Protein AF-A0A2G6R6J9-F1 (afdb_monomer)

Solvent-accessible surface area (backbone atoms only — not comparable to full-atom values): 8927 Å² total; per-residue (Å²): 136,89,83,92,83,89,85,86,80,82,82,80,77,74,66,59,57,62,53,51,50,54,53,57,58,66,70,65,76,74,83,74,85,67,92,75,88,86,81,85,84,56,64,96,80,53,86,48,92,88,64,82,86,85,87,87,85,85,75,90,71,78,89,57,90,77,80,48,66,48,79,47,77,47,50,72,84,56,93,63,48,56,48,80,47,77,48,75,48,70,46,96,89,70,51,71,47,78,50,76,47,82,44,77,44,28,49,99,88,67,51,73,46,60,60,69,62,91,61,36,26,41,32,81,42,79,73,97

Secondary structure (DSSP, 8-state):
-------PPP--TTSHHHHHHHHHHHTT------S----PPPGGG---TT---------S--SSPPP-EEEEEEETT---SEEEEEEEEE-TTS-EEEEEEEEE-B-TT-PBPSEEETTEEEEEEE--

Radius of gyration: 26.95 Å; Cα contacts (8 Å, |Δi|>4): 111; chains: 1; bounding box: 66×29×90 Å

Nearest PDB structures (foldseek):
  4f98-assembly1_A-2  TM=4.362E-01  e=1.748E+00  Pseudomonas aeruginosa PAO1
  9c3c-assembly1_d  TM=2.573E-01  e=6.641E+00  Oryctolagus cuniculus
  6c9j-assembly1_B  TM=2.565E-01  e=7.056E+00  Homo sapiens
  8yt8-assembly1_D  TM=1.928E-01  e=4.903E+00  Mus musculus

Mean predicted aligned error: 11.63 Å

Structure (mmCIF, N/CA/C/O backbone):
data_AF-A0A2G6R6J9-F1
#
_entry.id   AF-A0A2G6R6J9-F1
#
loop_
_atom_site.group_PDB
_atom_site.id
_atom_site.type_symbol
_atom_site.label_atom_id
_atom_si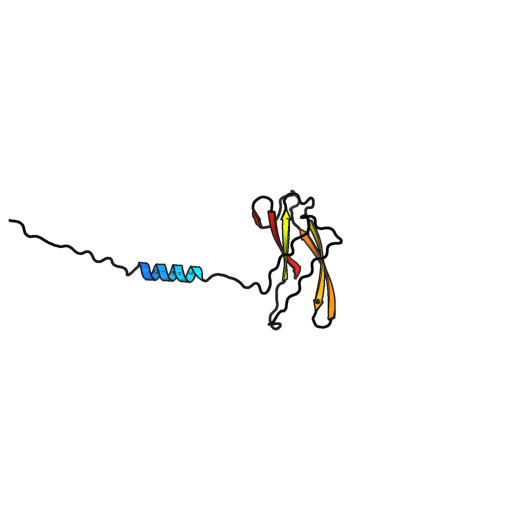te.label_alt_id
_atom_site.label_comp_id
_atom_site.label_asym_id
_atom_site.label_entity_id
_atom_site.label_seq_id
_atom_site.pdbx_PDB_ins_code
_atom_site.Cartn_x
_atom_site.Cartn_y
_atom_site.Cartn_z
_atom_site.occupancy
_atom_site.B_iso_or_equiv
_atom_site.auth_seq_id
_atom_site.auth_comp_id
_atom_site.auth_asym_id
_atom_site.auth_atom_id
_atom_site.pdbx_PDB_model_num
ATOM 1 N N . MET A 1 1 ? 39.449 -5.011 75.267 1.00 44.09 1 MET A N 1
ATOM 2 C CA . MET A 1 1 ? 39.935 -4.819 73.884 1.00 44.09 1 MET A CA 1
ATOM 3 C C . MET A 1 1 ? 39.103 -5.711 72.970 1.00 44.09 1 MET A C 1
ATOM 5 O O . MET A 1 1 ? 38.902 -6.861 73.322 1.00 44.09 1 MET A O 1
ATOM 9 N N . ILE A 1 2 ? 38.619 -5.126 71.865 1.00 39.00 2 ILE A N 1
ATOM 10 C CA . ILE A 1 2 ? 37.676 -5.614 70.832 1.00 39.00 2 ILE A CA 1
ATOM 11 C C . ILE A 1 2 ? 36.232 -5.858 71.309 1.00 39.00 2 ILE A C 1
ATOM 13 O O . ILE A 1 2 ? 35.935 -6.791 72.044 1.00 39.00 2 ILE A O 1
ATOM 17 N N . ILE A 1 3 ? 35.332 -5.000 70.816 1.00 38.00 3 ILE A N 1
ATOM 18 C CA . ILE A 1 3 ? 33.873 -5.155 70.842 1.00 38.00 3 ILE A CA 1
ATOM 19 C C . ILE A 1 3 ? 33.445 -5.366 69.380 1.00 38.00 3 ILE A C 1
ATOM 21 O O . ILE A 1 3 ? 33.696 -4.474 68.565 1.00 38.00 3 ILE A O 1
ATOM 25 N N . PRO A 1 4 ? 32.831 -6.500 69.001 1.00 37.69 4 PRO A N 1
ATOM 26 C CA . PRO A 1 4 ? 32.296 -6.669 67.658 1.00 37.69 4 PRO A CA 1
ATOM 27 C C . PRO A 1 4 ? 30.946 -5.952 67.535 1.00 37.69 4 PRO A C 1
ATOM 29 O O . PRO A 1 4 ? 30.092 -6.048 68.414 1.00 37.69 4 PRO A O 1
ATOM 32 N N . THR A 1 5 ? 30.741 -5.241 66.427 1.00 55.31 5 THR A N 1
ATOM 33 C CA . THR A 1 5 ? 29.439 -4.670 66.057 1.00 55.31 5 THR A CA 1
ATOM 34 C C . THR A 1 5 ? 29.030 -5.163 64.672 1.00 55.31 5 THR A C 1
ATOM 36 O O . THR A 1 5 ? 29.862 -5.303 63.779 1.00 55.31 5 THR A O 1
ATOM 39 N N . ILE A 1 6 ? 27.734 -5.430 64.504 1.00 58.03 6 ILE A N 1
ATOM 40 C CA . ILE A 1 6 ? 27.087 -5.723 63.221 1.00 58.03 6 ILE A CA 1
ATOM 41 C C . ILE A 1 6 ? 26.265 -4.495 62.834 1.00 58.03 6 ILE A C 1
ATOM 43 O O . ILE A 1 6 ? 25.505 -3.970 63.649 1.00 58.03 6 ILE A O 1
ATOM 47 N N . LYS A 1 7 ? 26.390 -4.053 61.580 1.00 53.31 7 LYS A N 1
ATOM 48 C CA . LYS A 1 7 ? 25.536 -3.018 60.992 1.00 53.31 7 LYS A CA 1
ATOM 49 C C . LYS A 1 7 ? 24.750 -3.633 59.843 1.00 53.31 7 LYS A C 1
ATOM 51 O O . LYS A 1 7 ? 25.334 -4.034 58.842 1.00 53.31 7 LYS A O 1
ATOM 56 N N . THR A 1 8 ? 23.432 -3.689 59.975 1.00 50.56 8 THR A N 1
ATOM 57 C CA . THR A 1 8 ? 22.531 -3.984 58.858 1.00 50.56 8 THR A CA 1
ATOM 58 C C . THR A 1 8 ? 22.002 -2.665 58.303 1.00 50.56 8 THR A C 1
ATOM 60 O O . THR A 1 8 ? 21.542 -1.797 59.047 1.00 50.56 8 THR A O 1
ATOM 63 N N . SER A 1 9 ? 22.105 -2.470 56.988 1.00 54.16 9 SER A N 1
ATOM 64 C CA . SER A 1 9 ? 21.433 -1.367 56.302 1.00 54.16 9 SER A CA 1
ATOM 65 C C . SER A 1 9 ? 20.084 -1.853 55.775 1.00 54.16 9 SER A C 1
ATOM 67 O O . SER A 1 9 ? 19.954 -2.964 55.264 1.00 54.16 9 SER A O 1
ATOM 69 N N . LYS A 1 10 ? 19.050 -1.021 55.919 1.00 50.19 10 LYS A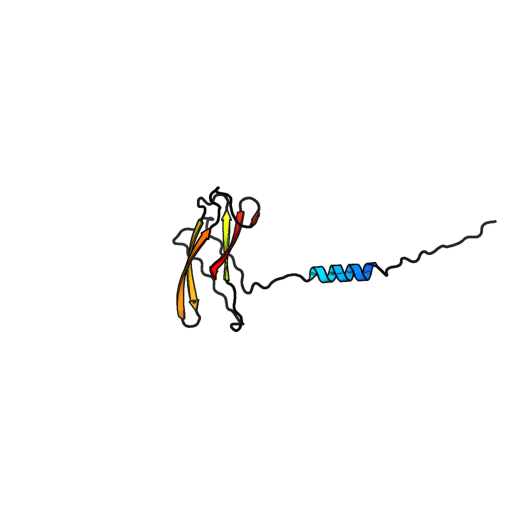 N 1
ATOM 70 C CA . LYS A 1 10 ? 17.754 -1.266 55.284 1.00 50.19 10 LYS A CA 1
ATOM 71 C C . LYS A 1 10 ? 17.837 -0.804 53.834 1.00 50.19 10 LYS A C 1
ATOM 73 O O . LYS A 1 10 ? 18.011 0.388 53.584 1.00 50.19 10 LYS A O 1
ATOM 78 N N . ILE A 1 11 ? 17.654 -1.721 52.891 1.00 62.00 11 ILE A N 1
ATOM 79 C CA . ILE A 1 11 ? 17.336 -1.365 51.508 1.00 62.00 11 ILE A CA 1
ATOM 80 C C . ILE A 1 11 ? 15.893 -0.846 51.526 1.00 62.00 11 ILE A C 1
ATOM 82 O O . ILE A 1 11 ? 14.951 -1.605 51.749 1.00 62.00 11 ILE A O 1
ATOM 86 N N . LYS A 1 12 ? 15.704 0.468 51.367 1.00 55.00 12 LYS A N 1
ATOM 87 C CA . LYS A 1 12 ? 14.368 1.054 51.189 1.00 55.00 12 LYS A CA 1
ATOM 88 C C . LYS A 1 12 ? 13.873 0.716 49.783 1.00 55.00 12 LYS A C 1
ATOM 90 O O . LYS A 1 12 ? 14.163 1.429 48.832 1.00 55.00 12 LYS A O 1
ATOM 95 N N . ALA A 1 13 ? 13.107 -0.361 49.663 1.00 56.28 13 ALA A N 1
ATOM 96 C CA . ALA A 1 13 ? 12.431 -0.763 48.430 1.00 56.28 13 ALA A CA 1
ATOM 97 C C . ALA A 1 13 ? 11.077 -0.045 48.233 1.00 56.28 13 ALA A C 1
ATOM 99 O O . ALA A 1 13 ? 10.108 -0.660 47.806 1.00 56.28 13 ALA A O 1
ATOM 100 N N . THR A 1 14 ? 10.973 1.243 48.577 1.00 54.62 14 THR A N 1
ATOM 101 C CA . THR A 1 14 ? 9.685 1.968 48.561 1.00 54.62 14 THR A CA 1
ATOM 102 C C . THR A 1 14 ? 9.514 2.936 47.388 1.00 54.62 14 THR A C 1
ATOM 104 O O . THR A 1 14 ? 8.391 3.345 47.121 1.00 54.62 14 THR A O 1
ATOM 107 N N . THR A 1 15 ? 10.575 3.242 46.630 1.00 55.28 15 THR A N 1
ATOM 108 C CA . THR A 1 15 ? 10.502 4.128 45.444 1.00 55.28 15 THR A CA 1
ATOM 109 C C . THR A 1 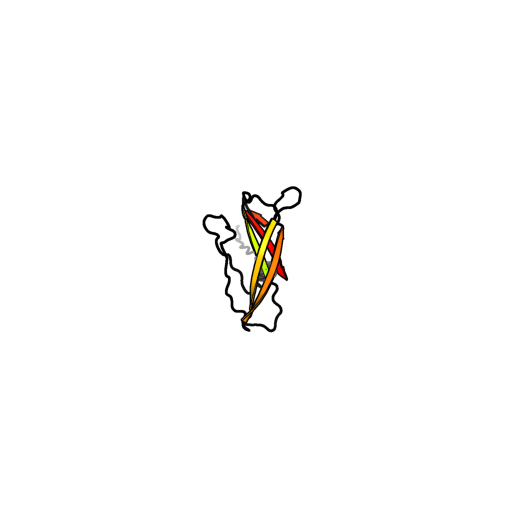15 ? 10.466 3.354 44.114 1.00 55.28 15 THR A C 1
ATOM 111 O O . THR A 1 15 ? 9.910 3.839 43.133 1.00 55.28 15 THR A O 1
ATOM 114 N N . ASN A 1 16 ? 10.968 2.111 44.078 1.00 57.75 16 ASN A N 1
ATOM 115 C CA . ASN A 1 16 ? 11.047 1.314 42.843 1.00 57.75 16 ASN A CA 1
ATOM 116 C C . ASN A 1 16 ? 9.718 0.671 42.420 1.00 57.75 16 ASN A C 1
ATOM 118 O O . ASN A 1 16 ? 9.544 0.384 41.242 1.00 57.75 16 ASN A O 1
ATOM 122 N N . VAL A 1 17 ? 8.770 0.462 43.342 1.00 64.31 17 VAL A N 1
ATOM 123 C CA . VAL A 1 17 ? 7.481 -0.181 43.018 1.00 64.31 17 VAL A CA 1
ATOM 124 C C . VAL A 1 17 ? 6.589 0.748 42.192 1.00 64.31 17 VAL A C 1
ATOM 126 O O . VAL A 1 17 ? 5.966 0.303 41.237 1.00 64.31 17 VAL A O 1
ATOM 129 N N . VAL A 1 18 ? 6.579 2.050 42.501 1.00 71.62 18 VAL A N 1
ATOM 130 C CA . VAL A 1 18 ? 5.792 3.043 41.748 1.00 71.62 18 VAL A CA 1
ATOM 131 C C . VAL A 1 18 ? 6.349 3.217 40.334 1.00 71.62 18 VAL A C 1
ATOM 133 O O . VAL A 1 18 ? 5.589 3.254 39.373 1.00 71.62 18 VAL A O 1
ATOM 136 N N . MET A 1 19 ? 7.677 3.252 40.190 1.00 73.81 19 MET A N 1
ATOM 137 C CA . MET A 1 19 ? 8.320 3.328 38.877 1.00 73.81 19 MET A CA 1
ATOM 138 C C . MET A 1 19 ? 8.119 2.041 38.065 1.00 73.81 19 MET A C 1
ATOM 140 O O . MET A 1 19 ? 7.810 2.119 36.881 1.00 73.81 19 MET A O 1
ATOM 144 N N . ALA A 1 20 ? 8.199 0.868 38.700 1.00 75.94 20 ALA A N 1
ATOM 145 C CA . ALA A 1 20 ? 7.886 -0.407 38.055 1.00 75.94 20 ALA A CA 1
ATOM 146 C C . ALA A 1 20 ? 6.414 -0.497 37.614 1.00 75.94 20 ALA A C 1
ATOM 148 O O . ALA A 1 20 ? 6.139 -1.022 36.542 1.00 75.94 20 ALA A O 1
ATOM 149 N N . PHE A 1 21 ? 5.484 0.067 38.392 1.00 78.75 21 PHE A N 1
ATOM 150 C CA . PHE A 1 21 ? 4.063 0.144 38.044 1.00 78.75 21 PHE A CA 1
ATOM 151 C C . PHE A 1 21 ? 3.796 1.090 36.859 1.00 78.75 21 PHE A C 1
ATOM 153 O O . PHE A 1 21 ? 3.023 0.769 35.961 1.00 78.75 21 PHE A O 1
ATOM 160 N N . PHE A 1 22 ? 4.486 2.233 36.796 1.00 76.12 22 PHE A N 1
ATOM 161 C CA . PHE A 1 22 ? 4.422 3.122 35.629 1.00 76.12 22 PHE A CA 1
ATOM 162 C C . PHE A 1 22 ? 5.021 2.477 34.371 1.00 76.12 22 PHE A C 1
ATOM 164 O O . PHE A 1 22 ? 4.454 2.603 33.288 1.00 76.12 22 PHE A O 1
ATOM 171 N N . ILE A 1 23 ? 6.125 1.737 34.514 1.00 78.69 23 ILE A N 1
ATOM 172 C CA . ILE A 1 23 ? 6.735 0.976 33.414 1.00 78.69 23 ILE A CA 1
ATOM 173 C C . ILE A 1 23 ? 5.807 -0.155 32.954 1.00 78.69 23 ILE A C 1
ATOM 175 O O . ILE A 1 23 ? 5.684 -0.381 31.754 1.00 78.69 23 ILE A O 1
ATOM 179 N N . SER A 1 24 ? 5.102 -0.833 33.867 1.00 75.69 24 SER A N 1
ATOM 180 C CA . SER A 1 24 ? 4.170 -1.899 33.487 1.00 75.69 24 SER A CA 1
ATOM 181 C C . SER A 1 24 ? 2.942 -1.372 32.745 1.00 75.69 24 SER A C 1
ATOM 183 O O . SER A 1 24 ? 2.470 -2.041 31.835 1.00 75.69 24 SER A O 1
ATOM 185 N N . ILE A 1 25 ? 2.450 -0.169 33.071 1.00 75.06 25 ILE A N 1
ATOM 186 C CA . ILE A 1 25 ? 1.354 0.478 32.325 1.00 75.06 25 ILE A CA 1
ATOM 187 C C . ILE A 1 25 ? 1.807 0.878 30.913 1.00 75.06 25 ILE A C 1
ATOM 189 O O . ILE A 1 25 ? 1.040 0.737 29.962 1.00 75.06 25 ILE A O 1
ATOM 193 N N . ALA A 1 26 ? 3.061 1.313 30.748 1.00 72.38 26 ALA A N 1
ATOM 194 C CA . ALA A 1 26 ? 3.602 1.693 29.442 1.00 72.38 26 ALA A CA 1
ATOM 195 C C . ALA A 1 26 ? 3.685 0.519 28.443 1.00 72.38 26 ALA A C 1
ATOM 197 O O . ALA A 1 26 ? 3.711 0.747 27.236 1.00 72.38 26 ALA A O 1
ATOM 198 N N . LEU A 1 27 ? 3.677 -0.732 28.920 1.00 70.19 27 LEU A N 1
ATOM 199 C CA . LEU A 1 27 ? 3.720 -1.926 28.068 1.00 70.19 27 LEU A CA 1
ATOM 200 C C . LEU A 1 27 ? 2.350 -2.329 27.486 1.00 70.19 27 LEU A C 1
ATOM 202 O O . LEU A 1 27 ? 2.309 -3.186 26.608 1.00 70.19 27 LEU A O 1
ATOM 206 N N . PHE A 1 28 ? 1.238 -1.716 27.916 1.00 64.38 28 PHE A N 1
ATOM 207 C CA . PHE A 1 28 ? -0.112 -2.064 27.434 1.00 64.38 28 PHE A CA 1
ATOM 208 C C . PHE A 1 28 ? -0.598 -1.252 26.223 1.00 64.38 28 PHE A C 1
ATOM 210 O O . PHE A 1 28 ? -1.716 -1.463 25.762 1.00 64.38 28 PHE A O 1
ATOM 217 N N . SER A 1 29 ? 0.219 -0.365 25.647 1.00 55.88 29 SER A N 1
ATOM 218 C CA . SER A 1 29 ? -0.159 0.409 24.451 1.00 55.88 29 SER A CA 1
ATOM 219 C C . SER A 1 29 ? 0.009 -0.386 23.145 1.00 55.88 29 SER A C 1
ATOM 221 O O . SER A 1 29 ? 0.548 0.122 22.160 1.00 55.88 29 SER A O 1
ATOM 223 N N . CYS A 1 30 ? -0.425 -1.647 23.114 1.00 59.56 30 CYS A N 1
ATOM 224 C CA . CYS A 1 30 ? -0.496 -2.398 21.865 1.00 59.56 30 CYS A CA 1
ATOM 225 C C . CYS A 1 30 ? -1.813 -2.043 21.165 1.00 59.56 30 CYS A C 1
ATOM 227 O O . CYS A 1 30 ? -2.874 -2.571 21.488 1.00 59.56 30 CYS A O 1
ATOM 229 N N . ASN A 1 31 ? -1.746 -1.078 20.249 1.00 57.53 31 ASN A N 1
ATOM 230 C CA . ASN A 1 31 ? -2.897 -0.565 19.515 1.00 57.53 31 ASN A CA 1
ATOM 231 C C . ASN A 1 31 ? -3.210 -1.497 18.326 1.00 57.53 31 ASN A C 1
ATOM 233 O O . ASN A 1 31 ? -2.903 -1.191 17.179 1.00 57.53 31 ASN A O 1
ATOM 237 N N . GLY A 1 32 ? -3.749 -2.683 18.615 1.00 56.09 32 GLY A N 1
ATOM 238 C CA . GLY A 1 32 ? -4.053 -3.731 17.633 1.00 56.09 32 GLY A CA 1
ATOM 239 C C . GLY A 1 32 ? -5.443 -3.612 17.007 1.00 56.09 32 GLY A C 1
ATOM 240 O O . GLY A 1 32 ? -6.161 -4.601 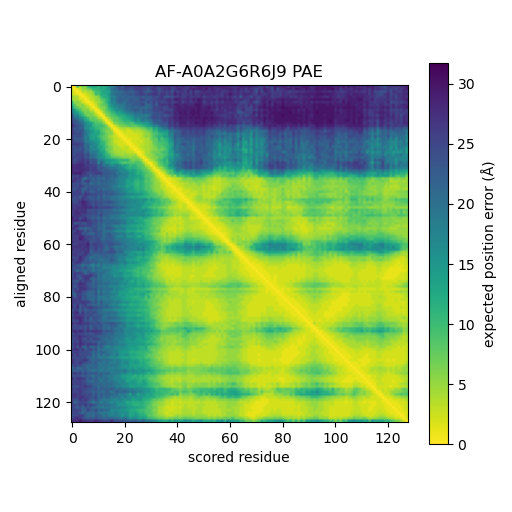16.949 1.00 56.09 32 GLY A O 1
ATOM 241 N N . ASN A 1 33 ? -5.854 -2.417 16.573 1.00 62.94 33 ASN A N 1
ATOM 242 C CA . ASN A 1 33 ? -7.225 -2.173 16.097 1.00 62.94 33 ASN A CA 1
ATOM 243 C C . ASN A 1 33 ? -7.457 -2.548 14.615 1.00 62.94 33 ASN A C 1
ATOM 245 O O . ASN A 1 33 ? -8.368 -2.026 13.976 1.00 62.94 33 ASN A O 1
ATOM 249 N N . SER A 1 34 ? -6.616 -3.417 14.046 1.00 61.19 34 SER A N 1
ATOM 250 C CA . SER A 1 34 ? -6.784 -3.935 12.686 1.00 61.19 34 SER A CA 1
ATOM 251 C C . SER A 1 34 ? -7.709 -5.151 12.706 1.00 61.19 34 SER A C 1
ATOM 253 O O . SER A 1 34 ? -7.330 -6.196 13.232 1.00 61.19 34 SER A O 1
ATOM 255 N N . VAL A 1 35 ? -8.901 -5.019 12.121 1.00 71.31 35 VAL A N 1
ATOM 256 C CA . VAL A 1 35 ? -9.898 -6.104 12.033 1.00 71.31 35 VAL A CA 1
ATOM 257 C C . VAL A 1 35 ? -9.427 -7.222 11.097 1.00 71.31 35 VAL A C 1
ATOM 259 O O . VAL A 1 35 ? -9.646 -8.396 11.368 1.00 71.31 35 VAL A O 1
ATOM 262 N N . TYR A 1 36 ? -8.731 -6.862 10.019 1.00 80.88 36 TYR A N 1
ATOM 263 C CA . TYR A 1 36 ? -8.175 -7.794 9.045 1.00 80.88 36 TYR A CA 1
ATOM 264 C C . TYR A 1 36 ? -6.917 -7.183 8.419 1.00 80.88 36 TYR A C 1
ATOM 266 O O . TYR A 1 36 ? -6.883 -5.987 8.126 1.00 80.88 36 TYR A O 1
ATOM 274 N N . LYS A 1 37 ? -5.868 -7.989 8.250 1.00 83.69 37 LYS A N 1
ATOM 275 C CA . LYS A 1 37 ? -4.625 -7.600 7.578 1.00 83.69 37 LYS A CA 1
ATOM 276 C C . LYS A 1 37 ? -4.018 -8.833 6.932 1.00 83.69 37 LYS A C 1
ATOM 278 O O . LYS A 1 37 ? -3.658 -9.770 7.640 1.00 83.69 37 LYS A O 1
ATOM 283 N N . ASP A 1 38 ? -3.871 -8.798 5.615 1.00 85.94 38 ASP A N 1
ATOM 284 C CA . ASP A 1 38 ? -3.310 -9.905 4.849 1.00 85.94 38 ASP A CA 1
ATOM 285 C C . ASP A 1 38 ? -2.419 -9.398 3.709 1.00 85.94 38 ASP A C 1
ATOM 287 O O . ASP A 1 38 ? -2.551 -8.257 3.261 1.00 85.94 38 ASP A O 1
ATOM 291 N N . TYR A 1 39 ? -1.486 -10.242 3.272 1.00 86.00 39 TYR A N 1
ATOM 292 C CA . TYR A 1 39 ? -0.583 -9.975 2.158 1.00 86.00 39 TYR A CA 1
ATOM 293 C C . TYR A 1 39 ? -0.527 -11.181 1.233 1.00 86.00 39 TYR A C 1
ATOM 295 O O . TYR A 1 39 ? 0.037 -12.221 1.575 1.00 86.00 39 TYR A O 1
ATOM 303 N N . GLU A 1 40 ? -0.995 -10.984 0.007 1.00 87.38 40 GLU A N 1
ATOM 304 C CA . GLU A 1 40 ? -0.844 -11.982 -1.041 1.00 87.38 40 GLU A CA 1
ATOM 305 C C . GLU A 1 40 ? 0.552 -11.878 -1.667 1.00 87.38 40 GLU A C 1
ATOM 307 O O . GLU A 1 40 ? 1.012 -10.801 -2.065 1.00 87.38 40 GLU A O 1
ATOM 312 N N . LYS A 1 41 ? 1.258 -13.008 -1.757 1.00 85.19 41 LYS A N 1
ATOM 313 C CA . LYS A 1 41 ? 2.572 -13.046 -2.408 1.00 85.19 41 LYS A CA 1
ATOM 314 C C . LYS A 1 41 ? 2.394 -13.083 -3.918 1.00 85.19 41 LYS A C 1
ATOM 316 O O . LYS A 1 41 ? 1.817 -14.018 -4.459 1.00 85.19 41 LYS A O 1
ATOM 321 N N . ILE A 1 42 ? 2.987 -12.112 -4.601 1.00 87.25 42 ILE A N 1
ATOM 322 C CA . ILE A 1 42 ? 3.030 -12.099 -6.061 1.00 87.25 42 ILE A CA 1
ATOM 323 C C . ILE A 1 42 ? 4.029 -13.159 -6.571 1.00 87.25 42 ILE A C 1
ATOM 325 O O . ILE A 1 42 ? 5.193 -13.144 -6.141 1.00 87.25 42 ILE A O 1
ATOM 329 N N . PRO A 1 43 ? 3.619 -14.058 -7.490 1.00 83.75 43 PRO A N 1
ATOM 330 C CA . PRO A 1 43 ? 4.508 -15.035 -8.112 1.00 83.75 43 PRO A CA 1
ATOM 331 C C . PRO A 1 43 ? 5.702 -14.363 -8.790 1.00 83.75 43 PRO A C 1
ATOM 333 O O . PRO A 1 43 ? 5.577 -13.287 -9.372 1.00 83.75 43 PRO A O 1
ATOM 336 N N . ASP A 1 44 ? 6.880 -14.975 -8.674 1.00 83.88 44 ASP A N 1
ATOM 337 C CA . ASP A 1 44 ? 8.128 -14.514 -9.302 1.00 83.88 44 ASP A CA 1
ATOM 338 C C . ASP A 1 44 ? 8.524 -13.053 -9.008 1.00 83.88 44 ASP A C 1
ATOM 340 O O . ASP A 1 44 ? 9.416 -12.506 -9.654 1.00 83.88 44 ASP A O 1
ATOM 344 N N . ARG A 1 45 ? 7.897 -12.419 -8.002 1.00 80.69 45 ARG A N 1
ATOM 345 C CA . ARG A 1 45 ? 8.054 -10.990 -7.667 1.00 80.69 45 ARG A CA 1
ATOM 346 C C . ARG A 1 45 ? 7.718 -10.053 -8.833 1.00 80.69 45 ARG A C 1
ATOM 348 O O . ARG A 1 45 ? 8.157 -8.904 -8.840 1.00 80.69 45 ARG A O 1
ATOM 355 N N . LEU A 1 46 ? 6.935 -10.530 -9.798 1.00 84.00 46 LEU A N 1
ATOM 356 C CA . LEU A 1 46 ? 6.514 -9.771 -10.964 1.00 84.00 46 LEU A CA 1
ATOM 357 C C . LEU A 1 46 ? 4.991 -9.731 -11.005 1.00 84.00 46 LEU A C 1
ATOM 359 O O . LEU A 1 46 ? 4.335 -10.730 -11.296 1.00 84.00 46 LEU A O 1
ATOM 363 N N . TRP A 1 47 ? 4.419 -8.558 -10.742 1.00 86.44 47 TRP A N 1
ATOM 364 C CA . TRP A 1 47 ? 2.973 -8.405 -10.822 1.00 86.44 47 TRP A CA 1
ATOM 365 C C . TRP A 1 47 ? 2.554 -8.201 -12.275 1.00 86.44 47 TRP A C 1
ATOM 367 O O . TRP A 1 47 ? 2.695 -7.119 -12.843 1.00 86.44 47 TRP A O 1
ATOM 377 N N . ASN A 1 48 ? 2.068 -9.273 -12.896 1.00 84.50 48 ASN A N 1
ATOM 378 C CA . ASN A 1 48 ? 1.471 -9.200 -14.221 1.00 84.50 48 ASN A CA 1
ATOM 379 C C . ASN A 1 48 ? 0.059 -8.600 -14.125 1.00 84.50 48 ASN A C 1
ATOM 381 O O . ASN A 1 48 ? -0.689 -8.937 -13.212 1.00 84.50 48 ASN A O 1
ATOM 385 N N . LYS A 1 49 ? -0.331 -7.764 -15.092 1.00 81.38 49 LYS A N 1
ATOM 386 C CA . LYS A 1 49 ? -1.668 -7.151 -15.168 1.00 81.38 49 LYS A CA 1
ATOM 387 C C . LYS A 1 49 ? -2.817 -8.170 -15.134 1.00 81.38 49 LYS A C 1
ATOM 389 O O . LYS A 1 49 ? -3.911 -7.836 -14.697 1.00 81.38 49 LYS A O 1
ATOM 394 N N . ASP A 1 50 ? -2.567 -9.389 -15.613 1.00 84.75 50 ASP A N 1
ATOM 395 C CA . ASP A 1 50 ? -3.569 -10.456 -15.690 1.00 84.75 50 ASP A CA 1
ATOM 396 C C . ASP A 1 50 ? -3.645 -11.260 -14.375 1.00 84.75 50 ASP A C 1
ATOM 398 O O . ASP A 1 50 ? -4.507 -12.123 -14.220 1.00 84.75 50 ASP A O 1
ATOM 402 N N . TYR A 1 51 ? -2.749 -10.985 -13.416 1.00 86.50 51 TYR A N 1
ATOM 403 C CA . TYR A 1 51 ? -2.745 -11.607 -12.097 1.00 86.50 51 TYR A CA 1
ATOM 404 C C . TYR A 1 51 ? -3.620 -10.810 -11.127 1.00 86.50 51 TYR A C 1
ATOM 406 O O . TYR A 1 51 ? -3.286 -9.689 -10.732 1.00 86.50 51 TYR A O 1
ATOM 414 N N . GLN A 1 52 ? -4.737 -11.415 -10.731 1.00 87.50 52 GLN A N 1
ATOM 415 C CA . GLN A 1 52 ? -5.688 -10.850 -9.781 1.00 87.50 52 GLN A CA 1
ATOM 416 C C . GLN A 1 52 ? -5.471 -11.448 -8.392 1.00 87.50 52 GLN A C 1
ATOM 418 O O . GLN A 1 52 ? -5.346 -12.663 -8.245 1.00 87.50 52 GLN A O 1
ATOM 423 N N . THR A 1 53 ? -5.457 -10.591 -7.374 1.00 89.50 53 THR A N 1
ATOM 424 C CA . THR A 1 53 ? -5.428 -10.990 -5.966 1.00 89.50 53 THR A CA 1
ATOM 425 C C . THR A 1 53 ? -6.837 -10.904 -5.389 1.00 89.50 53 THR A C 1
ATOM 427 O O . THR A 1 53 ? -7.553 -9.933 -5.629 1.00 89.50 53 THR A O 1
ATOM 430 N N . ASN A 1 54 ? -7.249 -11.934 -4.648 1.00 88.69 54 ASN A N 1
ATOM 431 C CA . ASN A 1 54 ? -8.565 -11.995 -4.017 1.00 88.69 54 ASN A CA 1
ATOM 432 C C . ASN A 1 54 ? -8.387 -12.107 -2.508 1.00 88.69 54 ASN A C 1
ATOM 4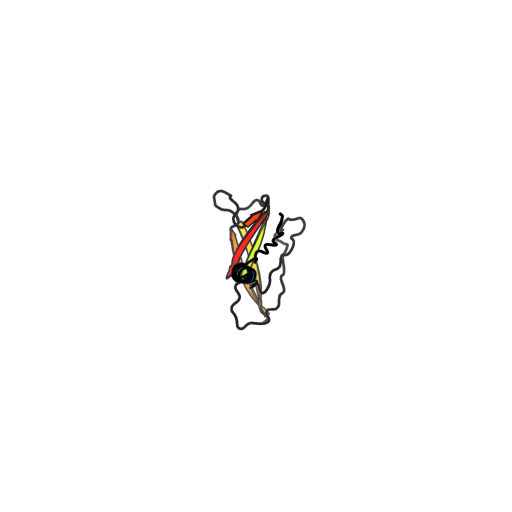34 O O . ASN A 1 54 ? -7.632 -12.955 -2.040 1.00 88.69 54 ASN A O 1
ATOM 438 N N . PHE A 1 55 ? -9.109 -11.271 -1.770 1.00 89.12 55 PHE A N 1
ATOM 439 C CA . PHE A 1 55 ? -9.128 -11.278 -0.314 1.00 89.12 55 PHE A CA 1
ATOM 440 C C . PHE A 1 55 ? -10.565 -11.507 0.140 1.00 89.12 55 PHE A C 1
ATOM 442 O O . PHE A 1 55 ? -11.460 -10.749 -0.235 1.00 89.12 55 PHE A O 1
ATOM 449 N N . GLU A 1 56 ? -10.782 -12.556 0.926 1.00 86.31 56 GLU A N 1
ATOM 450 C CA . GLU A 1 56 ? -12.085 -12.898 1.490 1.00 86.31 56 GLU A CA 1
ATOM 451 C C . GLU A 1 56 ? -11.984 -12.842 3.013 1.00 86.31 56 GLU A C 1
ATOM 453 O O . GLU A 1 56 ? -11.129 -13.485 3.621 1.00 86.31 56 GLU A O 1
ATOM 458 N N . PHE A 1 57 ? -12.834 -12.024 3.626 1.00 84.94 57 PHE A N 1
ATOM 459 C CA . PHE A 1 57 ? -12.868 -11.833 5.068 1.00 84.94 57 PHE A CA 1
ATOM 460 C C . PHE A 1 57 ? -14.295 -11.549 5.529 1.00 84.94 57 PHE A C 1
ATOM 462 O O . PHE A 1 57 ? -15.099 -10.960 4.804 1.00 84.94 57 PHE A O 1
ATOM 469 N N . GLU A 1 58 ? -14.597 -11.955 6.758 1.00 82.19 58 GLU A N 1
ATOM 470 C CA . GLU A 1 58 ? -15.890 -11.736 7.397 1.00 82.19 58 GLU A CA 1
ATOM 471 C C . GLU A 1 58 ? -15.758 -10.642 8.462 1.00 82.19 58 GLU A C 1
ATOM 473 O O . GLU A 1 58 ? -14.844 -10.664 9.286 1.00 82.19 58 GLU A O 1
ATOM 478 N N . ILE A 1 59 ? -16.660 -9.657 8.429 1.00 79.56 59 ILE A N 1
ATOM 479 C CA . ILE A 1 59 ? -16.752 -8.613 9.455 1.00 79.56 59 ILE A CA 1
ATOM 480 C C . ILE A 1 59 ? -17.924 -8.967 10.375 1.00 79.56 59 ILE A C 1
ATOM 482 O O . ILE A 1 59 ? -19.080 -8.815 9.982 1.00 79.56 59 ILE A O 1
ATOM 486 N N . GLU A 1 60 ? -17.627 -9.394 11.605 1.00 77.06 60 GLU A N 1
ATOM 487 C CA . GLU A 1 60 ? -18.650 -9.771 12.595 1.00 77.06 60 GLU A CA 1
ATOM 488 C C . GLU A 1 60 ? -19.489 -8.568 13.080 1.00 77.06 60 GLU A C 1
ATOM 490 O O . GLU A 1 60 ? -20.705 -8.680 13.238 1.00 77.06 60 GLU A O 1
ATOM 495 N N . ASP A 1 61 ? -18.867 -7.397 13.284 1.00 76.06 61 ASP A N 1
ATOM 496 C CA . ASP A 1 61 ? -19.550 -6.170 13.722 1.00 76.06 61 ASP A CA 1
ATOM 497 C C . ASP A 1 61 ? -19.698 -5.157 12.573 1.00 76.06 61 ASP A C 1
ATOM 499 O O . ASP A 1 61 ? -18.763 -4.440 12.202 1.00 76.06 61 ASP A O 1
ATOM 503 N N . THR A 1 62 ? -20.912 -5.071 12.026 1.00 75.81 62 THR A N 1
ATOM 504 C CA . THR A 1 62 ? -21.285 -4.132 10.951 1.00 75.81 62 THR A CA 1
ATOM 505 C C . THR A 1 62 ? -21.833 -2.798 11.466 1.00 75.81 62 THR A C 1
ATOM 507 O O . THR A 1 62 ? -22.142 -1.910 10.670 1.00 75.81 62 THR A O 1
ATOM 510 N N . SER A 1 63 ? -21.958 -2.627 12.788 1.00 78.75 63 SER A N 1
ATOM 511 C CA . SER A 1 63 ? -22.481 -1.398 13.396 1.00 78.75 63 SER A CA 1
ATOM 512 C C . SER A 1 63 ? -21.456 -0.258 13.406 1.00 78.75 63 SER A C 1
ATOM 514 O O . SER A 1 63 ? -21.823 0.918 13.496 1.00 78.75 63 SER A O 1
ATOM 516 N N . GLN A 1 64 ? -20.172 -0.596 13.267 1.00 77.88 64 GLN A N 1
ATOM 517 C CA . GLN A 1 64 ? -19.058 0.344 13.243 1.00 77.88 64 GLN A CA 1
ATOM 518 C C . GLN A 1 64 ? -18.595 0.632 11.813 1.00 77.88 64 GLN A C 1
ATOM 520 O O . GLN A 1 64 ? -18.677 -0.207 10.917 1.00 77.88 64 GLN A O 1
ATOM 525 N N . ARG A 1 65 ? -18.086 1.849 11.590 1.00 78.62 65 ARG A N 1
ATOM 526 C CA . ARG A 1 65 ? -17.430 2.199 10.327 1.00 78.62 65 ARG A CA 1
ATOM 527 C C . ARG A 1 65 ? -16.001 1.677 10.344 1.00 78.62 65 ARG A C 1
ATOM 529 O O . ARG A 1 65 ? -15.224 2.064 11.212 1.00 78.62 65 ARG A O 1
ATOM 536 N N . HIS A 1 66 ? -15.665 0.872 9.346 1.00 81.75 66 HIS A N 1
ATOM 537 C CA . HIS A 1 66 ? -14.313 0.369 9.132 1.00 81.75 66 HIS A CA 1
ATOM 538 C C . HIS A 1 66 ? -13.589 1.254 8.123 1.00 81.75 66 HIS A C 1
ATOM 540 O O . HIS A 1 66 ? -14.159 1.617 7.095 1.00 81.75 66 HIS A O 1
ATOM 546 N N . ARG A 1 67 ? -12.346 1.615 8.440 1.00 84.38 67 ARG A N 1
ATOM 547 C CA . ARG A 1 67 ? -11.434 2.279 7.508 1.00 84.38 67 ARG A CA 1
ATOM 548 C C . ARG A 1 67 ? -10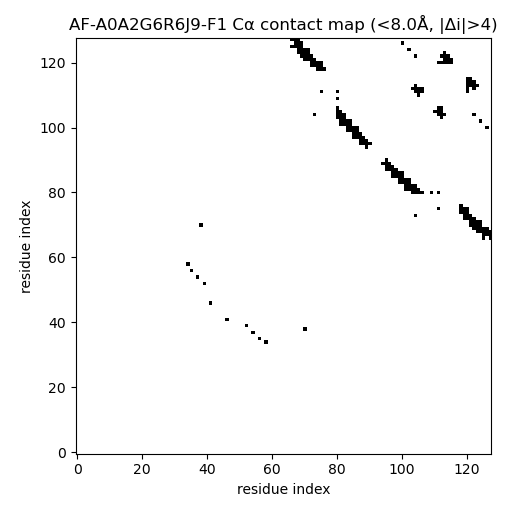.698 1.202 6.727 1.00 84.38 67 ARG A C 1
ATOM 550 O O . ARG A 1 67 ? -10.236 0.236 7.332 1.00 84.38 67 ARG A O 1
ATOM 557 N N . VAL A 1 68 ? -10.595 1.368 5.414 1.00 87.06 68 VAL A N 1
ATOM 558 C CA . VAL A 1 68 ? -9.881 0.416 4.564 1.00 87.06 68 VAL A CA 1
ATOM 559 C C . VAL A 1 68 ? -8.632 1.083 4.011 1.00 87.06 68 VAL A C 1
ATOM 561 O O . VAL A 1 68 ? -8.704 2.076 3.284 1.00 87.06 68 VAL A O 1
ATOM 564 N N . ASP A 1 69 ? -7.493 0.497 4.352 1.00 91.06 69 ASP A N 1
ATOM 565 C CA . ASP A 1 69 ? -6.179 0.921 3.894 1.00 91.06 69 ASP A CA 1
ATOM 566 C C . ASP A 1 69 ? -5.612 -0.155 2.954 1.00 91.06 69 ASP A C 1
ATOM 568 O O . ASP A 1 69 ? -5.657 -1.352 3.248 1.00 91.06 69 ASP A O 1
ATOM 572 N N . ILE A 1 70 ? -5.093 0.265 1.801 1.00 92.19 70 ILE A N 1
ATOM 573 C CA . ILE A 1 70 ? -4.418 -0.608 0.843 1.00 92.19 70 ILE A CA 1
ATOM 574 C C . ILE A 1 70 ? -2.937 -0.642 1.183 1.00 92.19 70 ILE A C 1
ATOM 576 O O . ILE A 1 70 ? -2.267 0.391 1.215 1.00 92.19 70 ILE A O 1
ATOM 580 N N . LEU A 1 71 ? -2.427 -1.849 1.409 1.00 92.75 71 LEU A N 1
ATOM 581 C CA . LEU A 1 71 ? -1.033 -2.083 1.758 1.00 92.75 71 LEU A CA 1
ATOM 582 C C . LEU A 1 71 ? -0.263 -2.520 0.513 1.00 92.75 71 LEU A C 1
ATOM 584 O O . LEU A 1 71 ? -0.507 -3.600 -0.024 1.00 92.75 71 LEU A O 1
ATOM 588 N N . ILE A 1 72 ? 0.681 -1.697 0.060 1.00 93.25 72 ILE A N 1
ATOM 589 C CA . ILE A 1 72 ? 1.532 -2.000 -1.095 1.00 93.25 72 ILE A CA 1
ATOM 590 C C . ILE A 1 72 ? 2.982 -2.051 -0.653 1.00 93.25 72 ILE A C 1
ATOM 592 O O . ILE A 1 72 ? 3.516 -1.093 -0.103 1.00 93.25 72 ILE A O 1
ATOM 596 N N . ARG A 1 73 ? 3.625 -3.178 -0.953 1.00 93.62 73 ARG A N 1
ATOM 597 C CA . ARG A 1 73 ? 5.055 -3.375 -0.761 1.00 93.62 73 ARG A CA 1
ATOM 598 C C . ARG A 1 73 ? 5.755 -3.364 -2.111 1.00 93.62 73 ARG A C 1
ATOM 600 O O . ARG A 1 73 ? 5.531 -4.269 -2.915 1.00 93.62 73 ARG A O 1
ATOM 607 N N . ASN A 1 74 ? 6.624 -2.389 -2.347 1.00 93.75 74 ASN A N 1
ATOM 608 C CA . ASN A 1 74 ? 7.446 -2.325 -3.554 1.00 93.75 74 ASN A CA 1
ATOM 609 C C . ASN A 1 74 ? 8.922 -2.586 -3.239 1.00 93.75 74 ASN A C 1
ATOM 611 O O . ASN A 1 74 ? 9.425 -2.228 -2.176 1.00 93.75 74 ASN A O 1
ATOM 615 N N . ALA A 1 75 ? 9.617 -3.228 -4.178 1.00 92.81 75 ALA A N 1
ATOM 616 C CA . ALA A 1 75 ? 11.072 -3.341 -4.152 1.00 92.81 75 ALA A CA 1
ATOM 617 C C . ALA A 1 75 ? 11.704 -2.126 -4.846 1.00 92.81 75 ALA A C 1
ATOM 619 O O . ALA A 1 75 ? 11.077 -1.543 -5.733 1.00 92.81 75 ALA A O 1
ATOM 620 N N . GLY A 1 76 ? 12.948 -1.772 -4.522 1.00 90.56 76 GLY A N 1
ATOM 621 C CA . GLY A 1 76 ? 13.616 -0.610 -5.127 1.00 90.56 76 GLY A CA 1
ATOM 622 C C . GLY A 1 76 ? 13.906 -0.761 -6.620 1.00 90.56 76 GLY A C 1
ATOM 623 O O . GLY A 1 76 ? 14.111 0.231 -7.313 1.00 90.56 76 GLY A O 1
ATOM 624 N N . MET A 1 77 ? 13.859 -1.992 -7.134 1.00 90.12 77 MET A N 1
ATOM 625 C CA . MET A 1 77 ? 13.924 -2.303 -8.566 1.00 90.12 77 MET A CA 1
ATOM 626 C C . MET A 1 77 ? 12.597 -2.101 -9.320 1.00 90.12 77 MET A C 1
ATOM 628 O O . MET A 1 77 ? 12.551 -2.324 -10.531 1.00 90.12 77 MET A O 1
ATOM 632 N N . TYR A 1 78 ? 11.510 -1.727 -8.636 1.00 91.56 78 TYR A N 1
ATOM 633 C CA . TYR A 1 78 ? 10.245 -1.400 -9.291 1.00 91.56 78 TYR A CA 1
ATOM 634 C C . TYR A 1 78 ? 10.427 -0.145 -10.170 1.00 91.56 78 TYR A C 1
ATOM 636 O O . TYR A 1 78 ? 10.924 0.867 -9.682 1.00 91.56 78 TYR A O 1
ATOM 644 N N . PRO A 1 79 ? 10.068 -0.179 -11.465 1.00 90.75 79 PRO A N 1
ATOM 645 C CA . PRO A 1 79 ? 10.499 0.856 -12.408 1.00 90.75 79 PRO A CA 1
ATOM 646 C C . PRO A 1 79 ? 9.586 2.092 -12.479 1.00 90.75 79 PRO A C 1
ATOM 648 O O . PRO A 1 79 ? 9.879 3.001 -13.253 1.00 90.75 79 PRO A O 1
ATOM 651 N N . PHE A 1 80 ? 8.481 2.136 -11.728 1.00 93.19 80 PHE A N 1
ATOM 652 C CA . PHE A 1 80 ? 7.487 3.213 -11.811 1.00 93.19 80 PHE A CA 1
ATOM 653 C C . PHE A 1 80 ? 7.332 3.947 -10.474 1.00 93.19 80 PHE A C 1
ATOM 655 O O . PHE A 1 80 ? 7.478 3.353 -9.410 1.00 93.19 80 PHE A O 1
ATOM 662 N N . SER A 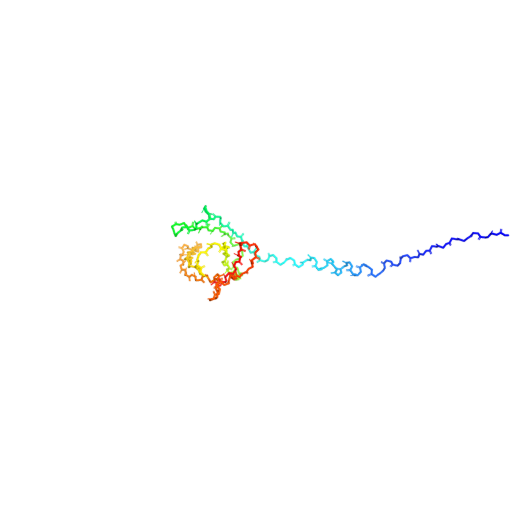1 81 ? 7.000 5.238 -10.519 1.00 94.69 81 SER A N 1
ATOM 663 C CA . SER A 1 81 ? 6.732 6.045 -9.318 1.00 94.69 81 SER A CA 1
ATOM 664 C C . SER A 1 81 ? 5.319 5.855 -8.768 1.00 94.69 81 SER A C 1
ATOM 666 O O . SER A 1 81 ? 5.044 6.259 -7.642 1.00 94.69 81 SER A O 1
ATOM 668 N N . ASN A 1 82 ? 4.421 5.237 -9.533 1.00 95.25 82 ASN A N 1
ATOM 669 C CA . ASN A 1 82 ? 3.048 4.960 -9.143 1.00 95.25 82 ASN A CA 1
ATOM 670 C C . ASN A 1 82 ? 2.600 3.554 -9.569 1.00 95.25 82 ASN A C 1
ATOM 672 O O . ASN A 1 82 ? 3.249 2.855 -10.355 1.00 95.25 82 ASN A O 1
ATOM 676 N N . LEU A 1 83 ? 1.467 3.136 -9.019 1.00 93.56 83 LEU A N 1
ATOM 677 C CA . LEU A 1 83 ? 0.766 1.910 -9.364 1.00 93.56 83 LEU A CA 1
ATOM 678 C C . LEU A 1 83 ? -0.734 2.196 -9.419 1.00 93.56 83 LEU A C 1
ATOM 680 O O . LEU A 1 83 ? -1.305 2.719 -8.470 1.00 93.56 83 LEU A O 1
ATOM 684 N N . TRP A 1 84 ? -1.378 1.827 -10.521 1.00 93.38 84 TRP A N 1
ATOM 685 C CA . TRP A 1 84 ? -2.830 1.900 -10.648 1.00 93.38 84 TRP A CA 1
ATOM 686 C C . TRP A 1 84 ? -3.444 0.551 -10.306 1.00 93.38 84 TRP A C 1
ATOM 688 O O . TRP A 1 84 ? -3.065 -0.462 -10.894 1.00 93.38 84 TRP A O 1
ATOM 698 N N . ILE A 1 85 ? -4.409 0.547 -9.390 1.00 92.25 85 ILE A N 1
ATOM 699 C CA . ILE A 1 85 ? -5.149 -0.659 -9.017 1.00 92.25 85 ILE A CA 1
ATOM 700 C C . ILE A 1 85 ? -6.647 -0.473 -9.241 1.00 92.25 85 ILE A C 1
ATOM 702 O O . ILE A 1 85 ? -7.202 0.613 -9.053 1.00 92.25 85 ILE A O 1
ATOM 706 N N . PHE A 1 86 ? -7.297 -1.566 -9.631 1.00 92.81 86 PHE A N 1
ATOM 707 C CA . PHE A 1 86 ? -8.742 -1.656 -9.793 1.00 92.81 86 PHE A CA 1
ATOM 708 C C . PHE A 1 86 ? -9.282 -2.550 -8.685 1.00 92.81 86 PHE A C 1
ATOM 710 O O . PHE A 1 86 ? -8.949 -3.732 -8.611 1.00 92.81 86 PHE A O 1
ATOM 717 N N . ILE A 1 87 ? -10.079 -1.969 -7.798 1.00 92.38 87 ILE A N 1
ATOM 718 C CA . ILE A 1 87 ? -10.617 -2.646 -6.624 1.00 92.38 87 ILE A CA 1
ATOM 719 C C . ILE A 1 87 ? -12.058 -3.023 -6.932 1.00 92.38 87 ILE A C 1
ATOM 721 O O . ILE A 1 87 ? -12.896 -2.152 -7.167 1.00 92.38 87 ILE A O 1
ATOM 725 N N . HIS A 1 88 ? -12.342 -4.321 -6.906 1.00 92.62 88 HIS A N 1
ATOM 726 C CA . HIS A 1 88 ? -13.687 -4.863 -7.036 1.00 92.62 88 HIS A CA 1
ATOM 727 C C . HIS A 1 88 ? -14.158 -5.350 -5.666 1.00 92.62 88 HIS A C 1
ATOM 729 O O . HIS A 1 88 ? -13.682 -6.363 -5.162 1.00 92.62 88 HIS A O 1
ATOM 735 N N . GLN A 1 89 ? -15.097 -4.629 -5.058 1.00 90.56 89 GLN A N 1
ATOM 736 C CA . GLN A 1 89 ? -15.711 -5.020 -3.793 1.00 90.56 89 GLN A CA 1
ATOM 737 C C . GLN A 1 89 ? -17.076 -5.639 -4.072 1.00 90.56 89 GLN A C 1
ATOM 739 O O . GLN A 1 89 ? -17.934 -4.979 -4.656 1.00 90.56 89 GLN A O 1
ATOM 744 N N . THR A 1 90 ? -17.302 -6.863 -3.605 1.00 90.75 90 THR A N 1
ATOM 745 C CA . THR A 1 90 ? -18.621 -7.503 -3.645 1.00 90.75 90 THR A CA 1
ATOM 746 C C . THR A 1 90 ? -19.200 -7.556 -2.238 1.00 90.75 90 THR A C 1
ATOM 748 O O . THR A 1 90 ? -18.598 -8.124 -1.332 1.00 90.75 90 THR A O 1
ATOM 751 N N . SER A 1 91 ? -20.351 -6.918 -2.042 1.00 85.88 91 SER A N 1
ATOM 752 C CA . SER A 1 91 ? -21.082 -6.929 -0.774 1.00 85.88 91 SER A CA 1
ATOM 753 C C . SER A 1 91 ? -21.889 -8.229 -0.604 1.00 85.88 91 SER A C 1
ATOM 755 O O . SER A 1 91 ? -22.221 -8.872 -1.602 1.00 85.88 91 SER A O 1
ATOM 757 N N . PRO A 1 92 ? -22.273 -8.610 0.633 1.00 85.25 92 PRO A N 1
ATOM 758 C CA . PRO A 1 92 ? -23.084 -9.811 0.881 1.00 85.25 92 PRO A CA 1
ATOM 759 C C . PRO A 1 92 ? -24.449 -9.818 0.172 1.00 85.25 92 PRO A C 1
ATOM 761 O O . PRO A 1 92 ? -25.039 -10.875 -0.025 1.00 85.25 92 PRO A O 1
ATOM 764 N N . ASP A 1 93 ? -24.956 -8.649 -0.234 1.00 88.19 93 ASP A N 1
ATOM 765 C CA . ASP A 1 93 ? -26.173 -8.498 -1.043 1.00 88.19 93 ASP A CA 1
ATOM 766 C C . ASP A 1 93 ? -25.954 -8.797 -2.543 1.00 88.19 93 ASP A C 1
ATOM 768 O O . ASP A 1 93 ? -26.875 -8.643 -3.348 1.00 88.19 93 ASP A O 1
ATOM 772 N N . GLY A 1 94 ? -24.744 -9.218 -2.926 1.00 88.00 94 GLY A N 1
ATOM 773 C CA . GLY A 1 94 ? -24.357 -9.552 -4.294 1.00 88.00 94 GLY A CA 1
ATOM 774 C C . GLY A 1 94 ? -24.045 -8.339 -5.170 1.00 88.00 94 GLY A C 1
ATOM 775 O O . GLY A 1 94 ? -23.824 -8.496 -6.371 1.00 88.00 94 GLY A O 1
ATOM 776 N N . ARG A 1 95 ? -24.029 -7.120 -4.615 1.00 90.38 95 ARG A N 1
ATOM 777 C CA . ARG A 1 95 ? -23.660 -5.924 -5.378 1.00 90.38 95 ARG A CA 1
ATOM 778 C C . ARG A 1 95 ? -22.149 -5.800 -5.470 1.00 90.38 95 ARG A C 1
ATOM 780 O O . ARG A 1 95 ? -21.463 -5.745 -4.452 1.00 90.38 95 ARG A O 1
ATOM 787 N N . THR A 1 96 ? -21.645 -5.674 -6.692 1.00 92.38 96 THR A N 1
ATOM 788 C CA . THR A 1 96 ? -20.235 -5.375 -6.944 1.00 92.38 96 THR A CA 1
ATOM 789 C C . THR A 1 96 ? -20.055 -3.892 -7.236 1.00 92.38 96 THR A C 1
ATOM 791 O O . THR A 1 96 ? -20.723 -3.325 -8.103 1.00 92.38 96 THR A O 1
ATOM 794 N N . ARG A 1 97 ? -19.121 -3.258 -6.532 1.00 90.81 97 ARG A N 1
ATOM 795 C CA . ARG A 1 97 ? -18.648 -1.901 -6.797 1.00 90.81 97 ARG A CA 1
ATOM 796 C C . ARG A 1 97 ? -17.209 -1.968 -7.286 1.00 90.81 97 ARG A C 1
ATOM 798 O O . ARG A 1 97 ? -16.415 -2.745 -6.770 1.00 90.81 97 ARG A O 1
ATOM 805 N N . THR A 1 98 ? -16.892 -1.149 -8.282 1.00 93.00 98 THR A N 1
ATOM 806 C CA . THR A 1 98 ? -15.526 -1.005 -8.789 1.00 93.00 98 THR A CA 1
ATOM 807 C C . THR A 1 98 ? -15.050 0.411 -8.525 1.00 93.00 98 THR A C 1
ATOM 809 O O . THR A 1 98 ? -15.764 1.355 -8.860 1.00 93.00 98 THR A O 1
ATOM 812 N N . ASP A 1 99 ? -13.862 0.544 -7.952 1.00 92.38 99 ASP A N 1
ATOM 813 C CA . ASP A 1 99 ? -13.147 1.810 -7.823 1.00 92.38 99 ASP A CA 1
ATOM 814 C C . ASP A 1 99 ? -11.736 1.658 -8.403 1.00 92.38 99 ASP A C 1
ATOM 816 O O . ASP A 1 99 ? -11.174 0.562 -8.453 1.00 92.38 99 ASP A O 1
ATOM 820 N N . THR A 1 100 ? -11.156 2.778 -8.816 1.00 93.19 100 THR A N 1
ATOM 821 C CA . THR A 1 100 ? -9.772 2.852 -9.282 1.00 93.19 100 THR A CA 1
ATOM 822 C C . THR A 1 100 ? -8.987 3.715 -8.308 1.00 9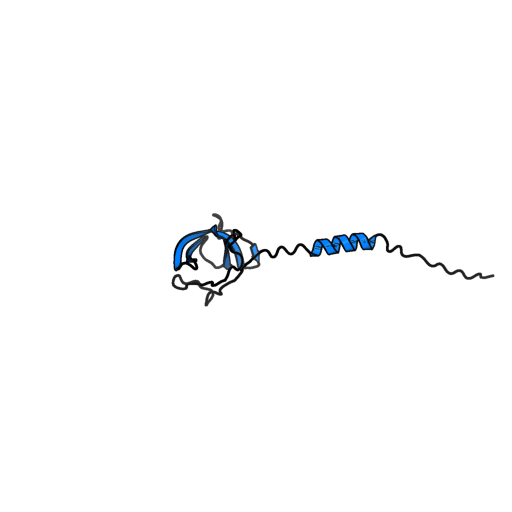3.19 100 THR A C 1
ATOM 824 O O . THR A 1 100 ? -9.431 4.816 -7.977 1.00 93.19 100 THR A O 1
ATOM 827 N N . LEU A 1 101 ? -7.832 3.231 -7.859 1.00 93.88 101 LEU A N 1
ATOM 828 C CA . LEU A 1 101 ? -6.947 3.956 -6.954 1.00 93.88 101 LEU A CA 1
ATOM 829 C C . LEU A 1 101 ? -5.577 4.131 -7.607 1.00 93.88 101 LEU A C 1
ATOM 831 O O . LEU A 1 101 ? -5.000 3.174 -8.128 1.00 93.88 101 LEU A O 1
ATOM 835 N N . GLU A 1 102 ? -5.068 5.360 -7.567 1.00 94.94 102 GLU A N 1
ATOM 836 C CA . GLU A 1 102 ? -3.671 5.646 -7.869 1.00 94.94 102 GLU A CA 1
ATOM 837 C C . GLU A 1 102 ? -2.854 5.566 -6.586 1.00 94.94 102 GLU A C 1
ATOM 839 O O . GLU A 1 102 ? -3.091 6.298 -5.624 1.00 94.94 102 GLU A O 1
ATOM 844 N N . CYS A 1 103 ? -1.870 4.683 -6.583 1.00 94.62 103 CYS A N 1
ATOM 845 C CA . CYS A 1 103 ? -0.945 4.503 -5.487 1.00 94.62 103 CYS A CA 1
ATOM 846 C C . CYS A 1 103 ? 0.367 5.190 -5.845 1.00 94.62 103 CYS A C 1
ATOM 848 O O . CYS A 1 103 ? 1.131 4.680 -6.661 1.00 94.62 103 CYS A O 1
ATOM 850 N N . ILE A 1 104 ? 0.621 6.356 -5.256 1.00 95.25 104 ILE A N 1
ATOM 851 C CA . ILE A 1 104 ? 1.879 7.085 -5.432 1.00 95.25 104 ILE A CA 1
ATOM 852 C C . ILE A 1 104 ? 2.925 6.435 -4.522 1.00 95.25 104 ILE A C 1
ATOM 854 O O . ILE A 1 104 ? 2.758 6.411 -3.306 1.00 95.25 104 ILE A O 1
ATOM 858 N N . LEU A 1 105 ? 3.982 5.884 -5.116 1.00 96.00 105 LEU A N 1
ATOM 859 C CA . LEU A 1 105 ? 5.034 5.126 -4.431 1.00 96.00 105 LEU A CA 1
ATOM 860 C C . LEU A 1 105 ? 6.350 5.903 -4.336 1.00 96.00 105 LEU A C 1
ATOM 862 O O . LEU A 1 105 ? 7.155 5.609 -3.459 1.00 96.00 105 LEU A O 1
ATOM 866 N N . ALA A 1 106 ? 6.584 6.881 -5.211 1.00 96.12 106 ALA A N 1
ATOM 867 C CA . ALA A 1 106 ? 7.745 7.766 -5.172 1.00 96.12 106 ALA A CA 1
ATOM 868 C C . ALA A 1 106 ? 7.347 9.223 -5.434 1.00 96.12 106 ALA A C 1
ATOM 870 O O . ALA A 1 106 ? 6.344 9.487 -6.097 1.00 96.12 106 ALA A O 1
ATOM 871 N N . ASP A 1 107 ? 8.147 10.159 -4.924 1.00 94.44 107 ASP A N 1
ATOM 872 C CA . ASP A 1 107 ? 8.012 11.584 -5.235 1.00 94.44 107 ASP A CA 1
ATOM 873 C C . ASP A 1 107 ? 8.543 11.939 -6.640 1.00 94.44 107 ASP A C 1
ATOM 875 O O . ASP A 1 107 ? 9.125 11.108 -7.343 1.00 94.44 107 ASP A O 1
ATOM 879 N N . ASP A 1 108 ? 8.372 13.200 -7.047 1.00 93.50 108 ASP A N 1
ATOM 880 C CA . ASP A 1 108 ? 8.828 13.713 -8.350 1.00 93.50 108 ASP A CA 1
ATOM 881 C C . ASP A 1 108 ? 10.356 13.632 -8.541 1.00 93.50 108 ASP A C 1
ATOM 883 O O . ASP A 1 108 ? 10.850 13.683 -9.669 1.00 93.50 108 ASP A O 1
ATOM 887 N N . ALA A 1 109 ? 11.120 13.508 -7.450 1.00 93.50 109 ALA A N 1
ATOM 888 C CA . ALA A 1 109 ? 12.567 13.316 -7.477 1.00 93.50 109 ALA A CA 1
ATOM 889 C C . ALA A 1 109 ? 12.965 11.828 -7.556 1.00 93.50 109 ALA A C 1
ATOM 891 O O . ALA A 1 109 ? 14.157 11.516 -7.619 1.00 93.50 109 ALA A O 1
ATOM 892 N N . GLY A 1 110 ? 11.991 10.911 -7.567 1.00 90.38 110 GLY A N 1
ATOM 893 C CA . GLY A 1 110 ? 12.196 9.465 -7.603 1.00 90.38 110 GLY A CA 1
ATOM 894 C C . GLY A 1 110 ? 12.529 8.853 -6.243 1.00 90.38 110 GLY A C 1
ATOM 895 O O . GLY A 1 110 ? 12.983 7.710 -6.180 1.00 90.38 110 GLY A O 1
ATOM 896 N N . LYS A 1 111 ? 12.335 9.585 -5.141 1.00 92.94 111 LYS A N 1
ATOM 897 C CA . LYS A 1 111 ? 12.527 9.047 -3.796 1.00 92.94 111 LYS A CA 1
ATOM 898 C C . LYS A 1 111 ? 11.293 8.249 -3.387 1.00 92.94 111 LYS A C 1
ATOM 900 O O . LYS A 1 111 ? 10.187 8.783 -3.351 1.00 92.94 111 LYS A O 1
ATOM 905 N N . TRP A 1 112 ? 11.507 6.988 -3.020 1.00 95.50 112 TRP A N 1
ATOM 906 C CA . TRP A 1 112 ? 10.454 6.116 -2.505 1.00 95.50 112 TRP A CA 1
ATOM 907 C C . TRP A 1 112 ? 9.789 6.686 -1.243 1.00 95.50 112 TRP A C 1
ATOM 909 O O . TRP A 1 112 ? 10.461 7.182 -0.331 1.00 95.50 112 TRP A O 1
ATOM 919 N N . LEU A 1 113 ? 8.463 6.595 -1.219 1.00 93.94 113 LEU A N 1
ATOM 920 C CA . LEU A 1 113 ? 7.585 6.913 -0.102 1.00 93.94 113 LEU A CA 1
ATOM 921 C C . LEU A 1 113 ? 7.355 5.665 0.766 1.00 93.94 113 LEU A C 1
ATOM 923 O O . LEU A 1 113 ? 7.675 4.541 0.369 1.00 93.94 113 LEU A O 1
ATOM 927 N N . GLY A 1 114 ? 6.801 5.886 1.958 1.00 91.50 114 GLY A N 1
ATOM 928 C CA . GLY A 1 114 ? 6.505 4.824 2.917 1.00 91.50 114 GLY A CA 1
ATOM 929 C C . GLY A 1 114 ? 7.686 4.441 3.809 1.00 91.50 114 GLY A C 1
ATOM 930 O O . GLY A 1 114 ? 8.746 5.077 3.802 1.00 91.50 114 GLY A O 1
ATOM 931 N N . ASP A 1 115 ? 7.482 3.390 4.597 1.00 93.06 115 ASP A N 1
ATOM 932 C CA . ASP A 1 115 ? 8.475 2.880 5.536 1.00 93.06 115 ASP A CA 1
ATOM 933 C C . ASP A 1 115 ? 9.423 1.915 4.817 1.00 93.06 115 ASP A C 1
ATOM 935 O O . ASP A 1 115 ? 9.031 0.844 4.351 1.00 93.06 115 ASP A O 1
ATOM 939 N N . GLY A 1 116 ? 10.687 2.321 4.693 1.00 89.19 116 GLY A N 1
ATOM 940 C CA . GLY A 1 116 ? 11.711 1.579 3.960 1.00 89.19 116 GLY A CA 1
ATOM 941 C C . GLY A 1 116 ? 12.656 0.796 4.870 1.00 89.19 116 GLY A C 1
ATOM 942 O O . GLY A 1 116 ? 13.244 1.358 5.796 1.00 89.19 116 GLY A O 1
ATOM 943 N N . MET A 1 117 ? 12.883 -0.483 4.559 1.00 87.62 117 MET A N 1
ATOM 944 C CA . MET A 1 117 ? 13.943 -1.292 5.169 1.00 87.62 117 MET A CA 1
ATOM 945 C C . MET A 1 117 ? 14.726 -2.046 4.090 1.00 87.62 117 MET A C 1
ATOM 947 O O . MET A 1 117 ? 14.248 -3.013 3.498 1.00 87.62 117 MET A O 1
ATOM 951 N N . GLY A 1 118 ? 15.974 -1.628 3.864 1.00 89.25 118 GLY A N 1
ATOM 952 C CA . GLY A 1 118 ? 16.825 -2.209 2.827 1.00 89.25 118 GLY A CA 1
ATOM 953 C C . GLY A 1 118 ? 16.358 -1.804 1.430 1.00 89.25 118 GLY A C 1
ATOM 954 O O . GLY A 1 118 ? 16.421 -0.629 1.089 1.00 89.25 118 GLY A O 1
ATOM 955 N N . ASP A 1 119 ? 15.922 -2.784 0.639 1.00 90.12 119 ASP A N 1
ATOM 956 C CA . ASP A 1 119 ? 15.478 -2.608 -0.754 1.00 90.12 119 ASP A CA 1
ATOM 957 C C . ASP A 1 119 ? 13.955 -2.779 -0.907 1.00 90.12 119 ASP A C 1
ATOM 959 O O . ASP A 1 119 ? 13.452 -3.172 -1.958 1.00 90.12 119 ASP A O 1
ATOM 963 N N . ILE A 1 120 ? 13.214 -2.566 0.181 1.00 92.81 120 ILE A N 1
ATOM 964 C CA . ILE A 1 120 ? 11.764 -2.740 0.248 1.00 92.81 120 ILE A CA 1
ATOM 965 C C . ILE A 1 120 ? 11.148 -1.522 0.932 1.00 92.81 120 ILE A C 1
ATOM 967 O O . ILE A 1 120 ? 11.662 -1.068 1.956 1.00 92.81 120 ILE A O 1
ATOM 971 N N . TRP A 1 121 ? 10.028 -1.054 0.384 1.00 94.88 121 TRP A N 1
ATOM 972 C CA . TRP A 1 121 ? 9.217 0.041 0.903 1.00 94.88 121 TRP A CA 1
ATOM 973 C C . TRP A 1 121 ? 7.775 -0.412 1.095 1.00 94.88 121 TRP A C 1
ATOM 975 O O . TRP A 1 121 ? 7.175 -0.995 0.190 1.00 94.88 121 TRP A O 1
ATOM 985 N N . ASP A 1 122 ? 7.240 -0.152 2.284 1.00 94.38 122 ASP A N 1
ATOM 986 C CA . ASP A 1 122 ? 5.853 -0.414 2.649 1.00 94.38 122 ASP A CA 1
ATOM 987 C C . ASP A 1 122 ? 5.044 0.881 2.634 1.00 94.38 122 ASP A C 1
ATOM 989 O O . ASP A 1 122 ? 5.355 1.838 3.342 1.00 94.38 122 ASP A O 1
ATOM 993 N N . ASN A 1 123 ? 3.978 0.889 1.841 1.00 94.25 123 ASN A N 1
ATOM 994 C CA . ASN A 1 123 ? 3.054 2.003 1.703 1.00 94.25 123 ASN A CA 1
ATOM 995 C C . ASN A 1 123 ? 1.671 1.600 2.228 1.00 94.25 123 ASN A C 1
ATOM 997 O O . ASN A 1 123 ? 1.122 0.574 1.825 1.00 94.25 123 ASN A O 1
ATOM 1001 N N . GLU A 1 124 ? 1.110 2.427 3.110 1.00 93.50 124 GLU A N 1
ATOM 1002 C CA . GLU A 1 124 ? -0.270 2.332 3.594 1.00 93.50 124 GLU A CA 1
ATOM 1003 C C . GLU A 1 124 ? -1.070 3.482 2.980 1.00 93.50 124 GLU A C 1
ATOM 1005 O O . GLU A 1 124 ? -0.834 4.654 3.279 1.00 93.50 124 GLU A O 1
ATOM 1010 N N . ILE A 1 125 ? -1.972 3.149 2.058 1.00 93.06 125 ILE A N 1
ATOM 1011 C CA . ILE A 1 125 ? -2.714 4.127 1.264 1.00 93.06 125 ILE A CA 1
ATOM 1012 C C . ILE A 1 125 ? -4.188 4.025 1.620 1.00 93.06 125 ILE A C 1
ATOM 1014 O O . ILE A 1 125 ? -4.833 3.009 1.364 1.00 93.06 125 ILE A O 1
ATOM 1018 N N . LEU A 1 126 ? -4.729 5.106 2.177 1.00 91.19 126 LEU A N 1
ATOM 1019 C CA . LEU A 1 126 ? -6.144 5.203 2.507 1.00 91.19 126 LEU A CA 1
ATOM 1020 C C . LEU A 1 126 ? -6.991 5.097 1.234 1.00 91.19 126 LEU A C 1
ATOM 1022 O O . LEU A 1 126 ? -6.873 5.937 0.340 1.00 91.19 126 LEU A O 1
ATOM 1026 N N . TRP A 1 127 ? -7.869 4.096 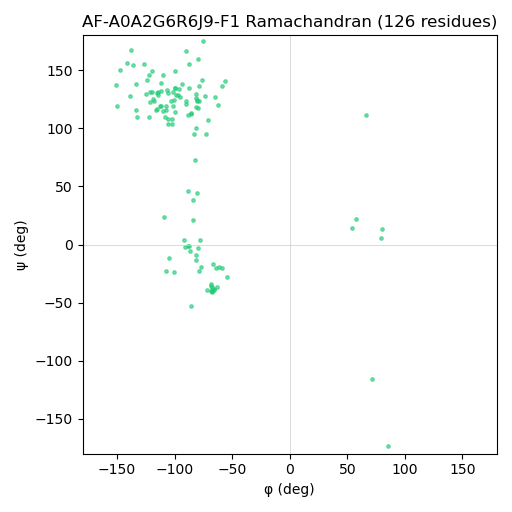1.167 1.00 86.75 127 TRP A N 1
ATOM 1027 C CA . TRP A 1 127 ? -8.782 3.938 0.036 1.00 86.75 127 TRP A CA 1
ATOM 1028 C C . TRP A 1 127 ? -10.052 4.766 0.217 1.00 86.75 127 TRP A C 1
ATOM 1030 O O . TRP A 1 127 ? -10.394 5.552 -0.672 1.00 86.75 127 TRP A O 1
ATOM 1040 N N . ARG A 1 128 ? -10.745 4.617 1.357 1.00 69.69 128 ARG A N 1
ATOM 1041 C CA . ARG A 1 128 ? -11.886 5.460 1.744 1.00 69.69 128 ARG A CA 1
ATOM 1042 C C . ARG A 1 128 ? -12.346 5.248 3.184 1.00 69.69 128 ARG A C 1
ATOM 1044 O O . ARG A 1 128 ? -12.102 4.153 3.736 1.00 69.69 128 ARG A O 1
#

Sequence (128 aa):
MIIPTIKTSKIKATTNVVMAFFISIALFSCNGNSVYKDYEKIPDRLWNKDYQTNFEFEIEDTSQRHRVDILIRNAGMYPFSNLWIFIHQTSPDGRTRTDTLECILADDAGKWLGDGMGDIWDNEILWR

Foldseek 3Di:
DDDDDDDDDDPPPPPVVVVVVVVVVVVPPPPPPDPDDDDDDDPPLDDDPVDDDDDDDDDPDPVDDDWDWDKDKDFLPPPDQKDKDWDWDADPVRDIDIDIDIGGQADPVRHGDADDDDRMHIDIHGPD

pLDDT: mean 81.17, std 14.68, range [37.69, 96.12]